Protein AF-A0A7S0X6J6-F1 (afdb_monomer)

InterPro domains:
  IPR019540 Phosphatidylinositol-glycan biosynthesis class S protein [PF10510] (11-141)
  IPR019540 Phosphatidylinositol-glycan biosynthesis class S protein [PTHR21072] (13-145)

Mean predicted aligned error: 13.27 Å

Radius of gyration: 35.92 Å; Cα contacts (8 Å, |Δi|>4): 103; chains: 1; bounding box: 76×28×111 Å

Secondary structure (DSSP, 8-state):
------PPPPPSSS--HHHHHHHHHHHHHHHHHHHHHHHHHHHHHHHH-TT----HHHHHHHHHHHHHHHHHHHHHHTT-HHHHHHHHHHHHHHHHHHHT-HHHHHHHHS-HHHHHHHHHHHHHHHHHHHHHHHHHHHHHHHHHHHHHHHHHHHHHTT---

Nearest PDB structures (foldseek):
  8imx-assembly1_S  TM=7.127E-01  e=1.917E-05  Homo sapiens
  7w72-assembly1_S  TM=7.385E-01  e=7.105E-05  Homo sapiens
  8imy-assembly1_S  TM=7.096E-01  e=5.049E-05  Homo sapiens
  7wld-assembly1_S  TM=7.593E-01  e=5.215E-04  Homo sapiens

Solvent-accessible surface area (backbone atoms only — not comparable to full-atom values): 8814 Å² total; per-residue (Å²): 135,84,79,81,80,79,81,76,80,78,51,97,71,74,81,37,71,68,57,52,52,53,49,47,53,51,51,22,52,52,28,42,52,50,18,52,52,38,45,51,51,40,53,53,52,55,72,72,40,89,85,65,79,79,52,68,72,42,52,50,27,43,50,52,13,52,51,24,40,51,48,12,51,52,27,47,74,74,66,39,54,69,60,10,32,52,24,8,47,49,7,26,52,28,16,47,54,31,55,68,30,67,69,61,52,46,54,74,72,54,48,72,66,56,57,47,63,62,45,44,77,67,46,48,74,63,48,51,61,52,54,50,51,52,53,50,51,50,51,51,52,52,49,51,53,51,52,53,50,52,50,56,50,40,59,73,66,67,76,76,125

Organism: NCBI:txid81844

Foldseek 3Di:
DDDPPDDDDADPDDGDPVRVLVVLVVLLVVLLVLLVVLLVVLVVLVVVDPPDDQDPLLVVLQVLLVVLSVQLVVCVVVVVSVSNSVSSNSSNVSSVCSNPPVSSVVPVVDPVVVVCVVVCVVCVVVVVVVVVVVVVVVVVVVVVVVVVVVVVVCVVVVVPD

pLDDT: mean 84.44, std 12.39, range [47.0, 96.38]

Sequence (161 aa):
MELEVRSVAAAVSGFATWEVDALVRRRTAEGSAAAAASLASLAAVIASLPDMDVPPALAHSAEDALQAAAEARAAAAEGRLDAAAVAARAAHVAAESAFFHPDILSLLYFPSEYKMAVYIPLFLPTLMPILTGLAWDMKFFVRRRRCAASYRAATRAGAVE

Structure (mmCIF, N/CA/C/O backbone):
data_AF-A0A7S0X6J6-F1
#
_entry.id   AF-A0A7S0X6J6-F1
#
loop_
_atom_site.group_PDB
_atom_site.id
_atom_site.type_symbol
_atom_site.label_atom_id
_atom_site.label_alt_id
_atom_site.label_comp_id
_atom_site.label_asym_id
_atom_site.label_entity_id
_atom_si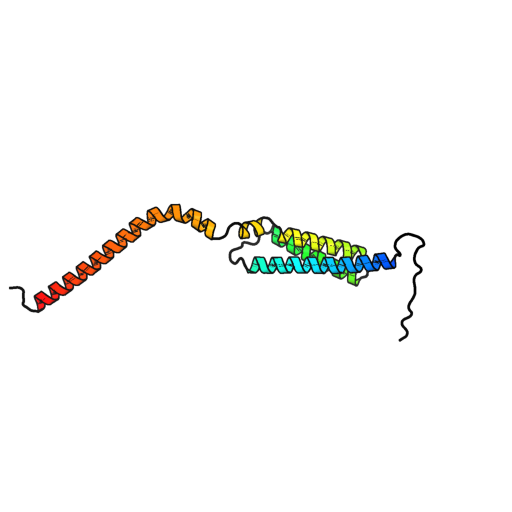te.label_seq_id
_atom_site.pdbx_PDB_ins_code
_atom_site.Cartn_x
_atom_site.Cartn_y
_atom_site.Cartn_z
_atom_site.occupancy
_atom_site.B_iso_or_equiv
_atom_site.auth_seq_id
_atom_site.auth_comp_id
_atom_site.auth_asym_id
_atom_site.auth_atom_id
_atom_site.pdbx_PDB_model_num
ATOM 1 N N . MET A 1 1 ? -43.692 -14.941 16.227 1.00 47.28 1 MET A N 1
ATOM 2 C CA . MET A 1 1 ? -42.357 -14.703 16.806 1.00 47.28 1 MET A CA 1
ATOM 3 C C . MET A 1 1 ? -42.368 -13.262 17.276 1.00 47.28 1 MET A C 1
ATOM 5 O O . MET A 1 1 ? -42.151 -12.363 16.477 1.00 47.28 1 MET A O 1
ATOM 9 N N . GLU A 1 2 ? -42.823 -13.045 18.508 1.00 47.00 2 GLU A N 1
ATOM 10 C CA . GLU A 1 2 ? -42.912 -11.704 19.085 1.00 47.00 2 GLU A CA 1
ATOM 11 C C . GLU A 1 2 ? -41.491 -11.238 19.395 1.00 47.00 2 GLU A C 1
ATOM 13 O O . GLU A 1 2 ? -40.773 -11.869 20.169 1.00 47.00 2 GLU A O 1
ATOM 18 N N . LEU A 1 3 ? -41.046 -10.189 18.705 1.00 52.03 3 LEU A N 1
ATOM 19 C CA . LEU A 1 3 ? -39.800 -9.511 19.032 1.00 52.03 3 LEU A CA 1
ATOM 20 C C . LEU A 1 3 ? -40.040 -8.769 20.344 1.00 52.03 3 LEU A C 1
ATOM 22 O O . LEU A 1 3 ? -40.719 -7.745 20.365 1.00 52.03 3 LEU A O 1
ATOM 26 N N . GLU A 1 4 ? -39.517 -9.316 21.437 1.00 51.06 4 GLU A N 1
ATOM 27 C CA . GLU A 1 4 ? -39.507 -8.661 22.740 1.00 51.06 4 GLU A CA 1
ATOM 28 C C . GLU A 1 4 ? -38.582 -7.435 22.644 1.00 51.06 4 GLU A C 1
ATOM 30 O O . GLU A 1 4 ? -37.365 -7.508 22.833 1.00 51.06 4 GLU A O 1
ATOM 35 N N . VAL A 1 5 ? -39.148 -6.293 22.245 1.00 65.69 5 VAL A N 1
ATOM 36 C CA . VAL A 1 5 ? -38.418 -5.026 22.158 1.00 65.69 5 VAL A CA 1
ATOM 37 C C . VAL A 1 5 ? -38.162 -4.541 23.582 1.00 65.69 5 VAL A C 1
ATOM 39 O O . VAL A 1 5 ? -38.983 -3.859 24.190 1.00 65.69 5 VAL A O 1
ATOM 42 N N . ARG A 1 6 ? -3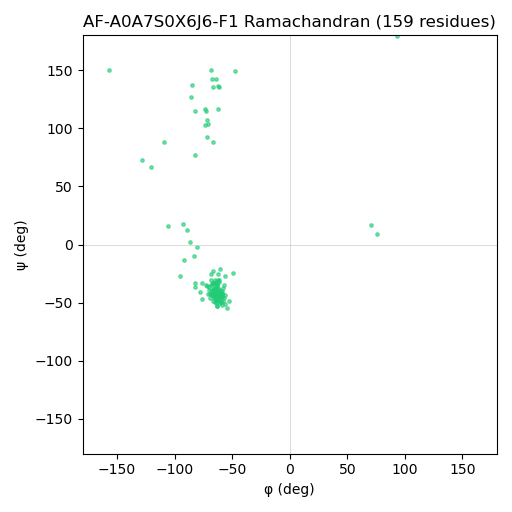7.006 -4.911 24.138 1.00 69.00 6 ARG A N 1
ATOM 43 C CA . ARG A 1 6 ? -36.514 -4.348 25.398 1.00 69.00 6 ARG A CA 1
ATOM 44 C C . ARG A 1 6 ? -36.029 -2.921 25.158 1.00 69.00 6 ARG A C 1
ATOM 46 O O . ARG A 1 6 ? -34.938 -2.710 24.633 1.00 69.00 6 ARG A O 1
ATOM 53 N N . SER A 1 7 ? -36.832 -1.939 25.559 1.00 64.38 7 SER A N 1
ATOM 54 C CA . SER A 1 7 ? -36.410 -0.539 25.602 1.00 64.38 7 SER A CA 1
ATOM 55 C C . SER A 1 7 ? -35.458 -0.322 26.781 1.00 64.38 7 SER A C 1
ATOM 57 O O . SER A 1 7 ? -35.854 -0.477 27.938 1.00 64.38 7 SER A O 1
ATOM 59 N N . VAL A 1 8 ? -34.210 0.043 26.501 1.00 67.31 8 VAL A N 1
ATOM 60 C CA . VAL A 1 8 ? -33.251 0.483 27.523 1.00 67.31 8 VAL A CA 1
ATOM 61 C C . VAL A 1 8 ? -33.455 1.983 27.740 1.00 67.31 8 VAL A C 1
ATOM 63 O O . VAL A 1 8 ? -33.474 2.745 26.776 1.00 67.31 8 VAL A O 1
ATOM 66 N N . ALA A 1 9 ? -33.651 2.410 28.990 1.00 64.12 9 ALA A N 1
ATOM 67 C CA . ALA A 1 9 ? -33.886 3.816 29.315 1.00 64.12 9 ALA A CA 1
ATOM 68 C C . ALA A 1 9 ? -32.681 4.694 28.924 1.00 64.12 9 ALA A C 1
ATOM 70 O O . ALA A 1 9 ? -31.533 4.325 29.175 1.00 64.12 9 ALA A O 1
ATOM 71 N N . ALA A 1 10 ? -32.947 5.858 28.324 1.00 60.88 10 ALA A N 1
ATOM 72 C CA . ALA A 1 10 ? -31.918 6.851 28.025 1.00 60.88 10 ALA A CA 1
ATOM 73 C C . ALA A 1 10 ? -31.353 7.437 29.331 1.00 60.88 10 ALA A C 1
ATOM 75 O O . ALA A 1 10 ? -32.108 7.755 30.254 1.00 60.88 10 ALA A O 1
ATOM 76 N N . ALA A 1 11 ? -30.028 7.570 29.419 1.00 62.53 11 ALA A N 1
ATOM 77 C CA . ALA A 1 11 ? -29.380 8.201 30.563 1.00 62.53 11 ALA A CA 1
ATOM 78 C C . ALA A 1 11 ? -29.723 9.703 30.609 1.00 62.53 11 ALA A C 1
ATOM 80 O O . ALA A 1 11 ? -29.794 10.363 29.576 1.00 62.53 11 ALA A O 1
ATOM 81 N N . VAL A 1 12 ? -29.923 10.253 31.812 1.00 68.25 12 VAL A N 1
ATOM 82 C CA . VAL A 1 12 ? -30.308 11.665 32.046 1.00 68.25 12 VAL A CA 1
ATOM 83 C C . VAL A 1 12 ? -29.260 12.660 31.505 1.00 68.25 12 VAL A C 1
ATOM 85 O O . VAL A 1 12 ? -29.588 13.810 31.217 1.00 68.25 12 VAL A O 1
ATOM 88 N N . SER A 1 13 ? -28.014 12.218 31.312 1.00 76.88 13 SER A N 1
ATOM 89 C CA . SER A 1 13 ? -26.979 12.890 30.521 1.00 76.88 13 SER A CA 1
ATOM 90 C C . SER A 1 13 ? -25.917 11.878 30.057 1.00 76.88 13 SER A C 1
ATOM 92 O O . SER A 1 13 ? -25.670 10.879 30.733 1.00 76.88 13 SER A O 1
ATOM 94 N N . GLY A 1 14 ? -25.289 12.129 28.902 1.00 79.12 14 GLY A N 1
ATOM 95 C CA . GLY A 1 14 ? -24.323 11.217 28.268 1.00 79.12 14 GLY A CA 1
ATOM 96 C C . GLY A 1 14 ? -24.947 10.266 27.235 1.00 79.12 14 GLY A C 1
ATOM 97 O O . GLY A 1 14 ? -26.145 10.323 26.981 1.00 79.12 14 GLY A O 1
ATOM 98 N N . PHE A 1 15 ? -24.119 9.416 26.619 1.00 82.81 15 PHE A N 1
ATOM 99 C CA . PHE A 1 15 ? -24.568 8.370 25.688 1.00 82.81 15 PHE A CA 1
ATOM 100 C C . PHE A 1 15 ? -24.990 7.114 26.456 1.00 82.81 15 PHE A C 1
ATOM 102 O O . PHE A 1 15 ? -24.290 6.684 27.378 1.00 82.81 15 PHE A O 1
ATOM 109 N N . ALA A 1 16 ? -26.100 6.492 26.061 1.00 86.25 16 ALA A N 1
ATOM 110 C CA . ALA A 1 16 ? -26.469 5.173 26.555 1.00 86.25 16 ALA A CA 1
ATOM 111 C C . ALA A 1 16 ? -25.492 4.107 26.027 1.00 86.25 16 ALA A C 1
ATOM 113 O O . ALA A 1 16 ? -24.952 4.217 24.927 1.00 86.25 16 ALA A O 1
ATOM 114 N N . THR A 1 17 ? -25.282 3.032 26.788 1.00 84.81 17 THR A N 1
ATOM 115 C CA . THR A 1 17 ? -24.333 1.962 26.422 1.00 84.81 17 THR A CA 1
ATOM 116 C C . THR A 1 17 ? -24.657 1.321 25.075 1.00 84.81 17 THR A C 1
ATOM 118 O O . THR A 1 17 ? -23.758 1.065 24.283 1.00 84.81 17 THR A O 1
ATOM 121 N N . TRP A 1 18 ? -25.943 1.142 24.764 1.00 86.38 18 TRP A N 1
ATOM 122 C CA . TRP A 1 18 ? -26.373 0.605 23.474 1.00 86.38 18 TRP A CA 1
ATOM 123 C C . TRP A 1 18 ? -26.103 1.569 22.306 1.00 86.38 18 TRP A C 1
ATOM 125 O O . TRP A 1 18 ? -25.856 1.110 21.191 1.00 86.38 18 TRP A O 1
ATOM 135 N N . GLU A 1 19 ? -26.128 2.888 22.539 1.00 89.69 19 GLU A N 1
ATOM 136 C CA . GLU A 1 19 ? -25.799 3.893 21.517 1.00 89.69 19 GLU A CA 1
ATOM 137 C C . GLU A 1 19 ? -24.308 3.844 21.191 1.00 89.69 19 GLU A C 1
ATOM 139 O O . GLU A 1 19 ? -23.925 3.864 20.019 1.00 89.69 19 GLU A O 1
ATOM 144 N N . VAL A 1 20 ? -23.472 3.718 22.227 1.00 89.12 20 VAL A N 1
ATOM 145 C CA . VAL A 1 20 ? -22.025 3.532 22.074 1.00 89.12 20 VAL A CA 1
ATOM 146 C C . VAL A 1 20 ? -21.737 2.228 21.331 1.00 89.12 20 VAL A C 1
ATOM 148 O O . VAL A 1 20 ? -21.020 2.253 20.332 1.00 89.12 20 VAL A O 1
ATOM 151 N N . ASP A 1 21 ? -22.355 1.114 21.727 1.00 89.75 21 ASP A N 1
ATOM 152 C CA . ASP A 1 21 ? -22.185 -0.181 21.057 1.00 89.75 21 ASP A CA 1
ATOM 153 C C . ASP A 1 21 ? -22.600 -0.133 19.580 1.00 89.75 21 ASP A C 1
ATOM 155 O O . ASP A 1 21 ? -21.902 -0.666 18.710 1.00 89.75 21 ASP A O 1
ATOM 159 N N . ALA A 1 22 ? -23.726 0.517 19.270 1.00 90.00 22 ALA A N 1
ATOM 160 C CA . ALA A 1 22 ? -24.190 0.691 17.897 1.00 90.00 22 ALA A CA 1
ATOM 161 C C . ALA A 1 22 ? -23.193 1.516 17.068 1.00 90.00 22 ALA A C 1
ATOM 163 O O . ALA A 1 22 ? -22.887 1.159 15.924 1.00 90.00 22 ALA A O 1
ATOM 164 N N . LEU A 1 23 ? -22.642 2.584 17.652 1.00 92.12 23 LEU A N 1
ATOM 165 C CA . LEU A 1 23 ? -21.637 3.424 17.008 1.00 92.12 23 LEU A CA 1
ATOM 166 C C . LEU A 1 23 ? -20.324 2.666 16.768 1.00 92.12 23 LEU A C 1
ATOM 168 O O . LEU A 1 23 ? -19.770 2.742 15.669 1.00 92.12 23 LEU A O 1
ATOM 172 N N . VAL A 1 24 ? -19.846 1.904 17.756 1.00 91.50 24 VAL A N 1
ATOM 173 C CA . VAL A 1 24 ? -18.625 1.089 17.648 1.00 91.50 24 VAL A CA 1
ATOM 174 C C . VAL A 1 24 ? -18.784 0.030 16.561 1.00 91.50 24 VAL A C 1
ATOM 176 O O . VAL A 1 24 ? -17.910 -0.092 15.701 1.00 91.50 24 VAL A O 1
ATOM 179 N N . ARG A 1 25 ? -19.919 -0.682 16.518 1.00 91.94 25 ARG A N 1
ATOM 180 C CA . ARG A 1 25 ? -20.218 -1.664 15.457 1.00 91.94 25 ARG A CA 1
ATOM 181 C C . ARG A 1 25 ? -20.182 -1.032 14.074 1.00 91.94 25 ARG A C 1
ATOM 183 O O . ARG A 1 25 ? -19.526 -1.560 13.176 1.00 91.94 25 ARG A O 1
ATOM 190 N N . ARG A 1 26 ? -20.855 0.110 13.915 1.00 93.31 26 ARG A N 1
ATOM 191 C CA . ARG A 1 26 ? -20.887 0.842 12.648 1.00 93.31 26 ARG A CA 1
ATOM 192 C C . ARG A 1 26 ? -19.482 1.256 12.217 1.00 93.31 26 ARG A C 1
ATOM 194 O O . ARG A 1 26 ? -19.091 0.977 11.089 1.00 93.31 26 ARG A O 1
ATOM 201 N N . ARG A 1 27 ? -18.706 1.855 13.121 1.00 91.62 27 ARG A N 1
ATOM 202 C CA . ARG A 1 27 ? -17.351 2.329 12.815 1.00 91.62 27 ARG A CA 1
ATOM 203 C C . ARG A 1 27 ? -16.374 1.192 12.534 1.00 91.62 27 ARG A C 1
ATOM 205 O O . ARG A 1 27 ? -15.499 1.342 11.691 1.00 91.62 27 ARG A O 1
ATOM 212 N N . THR A 1 28 ? -16.544 0.054 13.201 1.00 93.56 28 THR A N 1
ATOM 213 C CA . THR A 1 28 ? -15.773 -1.164 12.923 1.00 93.56 28 THR A CA 1
ATOM 214 C C . THR A 1 28 ? -16.062 -1.667 11.512 1.00 93.56 28 THR A C 1
ATOM 216 O O . THR A 1 28 ? -15.131 -1.906 10.752 1.00 93.56 28 THR A O 1
ATOM 219 N N . ALA A 1 29 ? -17.341 -1.755 11.127 1.00 92.38 29 ALA A N 1
ATOM 220 C CA . ALA A 1 29 ? -17.736 -2.178 9.785 1.00 92.38 29 ALA A CA 1
ATOM 221 C C . ALA A 1 29 ? -17.233 -1.213 8.697 1.00 92.38 29 ALA A C 1
ATOM 223 O O . ALA A 1 29 ? -16.678 -1.660 7.695 1.00 92.38 29 ALA A O 1
ATOM 224 N N . GLU A 1 30 ? -17.378 0.098 8.914 1.00 93.25 30 GLU A N 1
ATOM 225 C CA . GLU A 1 30 ? -16.847 1.134 8.020 1.00 93.25 30 GLU A CA 1
ATOM 226 C C . GLU A 1 30 ? -15.316 1.043 7.905 1.00 93.25 30 GLU A C 1
ATOM 228 O O . GLU A 1 30 ? -14.788 1.067 6.797 1.00 93.25 30 GLU A O 1
ATOM 233 N N . GLY A 1 31 ? -14.603 0.864 9.023 1.00 91.25 31 GLY A N 1
ATOM 234 C CA . GLY A 1 31 ? -13.145 0.723 9.048 1.00 91.25 31 GLY A CA 1
ATOM 235 C C . GLY A 1 31 ? -12.648 -0.526 8.317 1.00 91.25 31 GLY A C 1
ATOM 236 O O . GLY A 1 31 ? -11.732 -0.436 7.502 1.00 91.25 31 GLY A O 1
ATOM 237 N N . SER A 1 32 ? -13.285 -1.679 8.535 1.00 92.38 32 SER A N 1
ATOM 238 C CA . SER A 1 32 ? -12.960 -2.912 7.807 1.00 92.38 32 SER A CA 1
ATOM 239 C C . SER A 1 32 ? -13.245 -2.791 6.307 1.00 92.38 32 SER A C 1
ATOM 241 O O . SER A 1 32 ? -12.447 -3.257 5.495 1.00 92.38 32 SER A O 1
ATOM 243 N N . ALA A 1 33 ? -14.353 -2.147 5.925 1.00 94.31 33 ALA A N 1
ATOM 244 C CA . ALA A 1 33 ? -14.676 -1.901 4.522 1.00 94.31 33 ALA A CA 1
ATOM 245 C C . ALA A 1 33 ? -13.671 -0.941 3.863 1.00 94.31 33 ALA A C 1
ATOM 247 O O . ALA A 1 33 ? -13.230 -1.196 2.743 1.00 94.31 33 ALA A O 1
ATOM 248 N N . ALA A 1 34 ? -13.265 0.119 4.567 1.00 93.81 34 ALA A N 1
ATOM 249 C CA . ALA A 1 34 ? -12.251 1.058 4.096 1.00 93.81 34 ALA A CA 1
ATOM 250 C C . ALA A 1 34 ? -10.885 0.377 3.916 1.00 93.81 34 ALA A C 1
ATOM 252 O O . ALA A 1 34 ? -10.263 0.534 2.870 1.00 93.81 34 ALA A O 1
ATOM 253 N N . ALA A 1 35 ? -10.448 -0.440 4.881 1.00 94.12 35 ALA A N 1
ATOM 254 C CA . ALA A 1 35 ? -9.218 -1.228 4.766 1.00 94.12 35 ALA A CA 1
ATOM 255 C C . ALA A 1 35 ? -9.238 -2.152 3.535 1.00 94.12 35 ALA A C 1
ATOM 257 O O . ALA A 1 35 ? -8.285 -2.174 2.755 1.00 94.12 35 ALA A O 1
ATOM 258 N N . ALA A 1 36 ? -10.346 -2.870 3.319 1.00 94.38 36 ALA A N 1
ATOM 259 C CA . ALA A 1 36 ? -10.512 -3.743 2.159 1.00 94.38 36 ALA A CA 1
ATOM 260 C C . ALA A 1 36 ? -10.475 -2.964 0.832 1.00 94.38 36 ALA A C 1
ATOM 262 O O . ALA A 1 36 ? -9.844 -3.414 -0.124 1.00 94.38 36 ALA A O 1
ATOM 263 N N . ALA A 1 37 ? -11.108 -1.788 0.773 1.00 94.88 37 ALA A N 1
ATOM 264 C CA . ALA A 1 37 ? -11.079 -0.923 -0.405 1.00 94.88 37 ALA A CA 1
ATOM 265 C C . ALA A 1 37 ? -9.664 -0.400 -0.712 1.00 94.88 37 ALA A C 1
ATOM 267 O O . ALA A 1 37 ? -9.252 -0.401 -1.876 1.00 94.88 37 ALA A O 1
ATOM 268 N N . SER A 1 38 ? -8.897 -0.010 0.312 1.00 93.81 38 SER A N 1
ATOM 269 C CA . SER A 1 38 ? -7.499 0.412 0.155 1.00 93.81 38 SER A CA 1
ATOM 270 C C . SER A 1 38 ? -6.613 -0.728 -0.356 1.00 93.81 38 SER A C 1
ATOM 272 O O . SER A 1 38 ? -5.869 -0.532 -1.314 1.00 93.81 38 SER A O 1
ATOM 274 N N . LEU A 1 39 ? -6.741 -1.940 0.198 1.00 93.88 39 LEU A N 1
ATOM 275 C CA . LEU A 1 39 ? -5.999 -3.120 -0.275 1.00 93.88 39 LEU A CA 1
ATOM 276 C C . LEU A 1 39 ? -6.378 -3.518 -1.708 1.00 93.88 39 LEU A C 1
ATOM 278 O O . LEU A 1 39 ? -5.509 -3.868 -2.504 1.00 93.88 39 LEU A O 1
ATOM 282 N N . ALA A 1 40 ? -7.661 -3.434 -2.064 1.00 94.31 40 ALA A N 1
ATOM 283 C CA . ALA A 1 40 ? -8.111 -3.686 -3.431 1.00 94.31 40 ALA A CA 1
ATOM 284 C C . ALA A 1 40 ? -7.537 -2.654 -4.416 1.00 94.31 40 ALA A C 1
ATOM 286 O O . ALA A 1 40 ? -7.099 -3.013 -5.509 1.00 94.31 40 ALA A O 1
ATOM 287 N N . SER A 1 41 ? -7.497 -1.381 -4.012 1.00 92.88 41 SER A N 1
ATOM 288 C CA . SER A 1 41 ? -6.909 -0.304 -4.814 1.00 92.88 41 SER A CA 1
ATOM 289 C C . SER A 1 41 ? -5.403 -0.499 -4.980 1.00 92.88 41 SER A C 1
ATOM 291 O O . SER A 1 41 ? -4.891 -0.372 -6.090 1.00 92.88 41 SER A O 1
ATOM 293 N N . LEU A 1 42 ? -4.705 -0.886 -3.909 1.00 90.81 42 LEU A N 1
ATOM 294 C CA . LEU A 1 42 ? -3.295 -1.267 -3.950 1.00 90.81 42 LEU A CA 1
ATOM 295 C C . LEU A 1 42 ? -3.058 -2.401 -4.954 1.00 90.81 42 LEU A C 1
ATOM 297 O O . LEU A 1 42 ? -2.215 -2.268 -5.836 1.00 90.81 42 LEU A O 1
ATOM 301 N N . ALA A 1 43 ? -3.825 -3.489 -4.866 1.00 90.44 43 ALA A N 1
ATOM 302 C C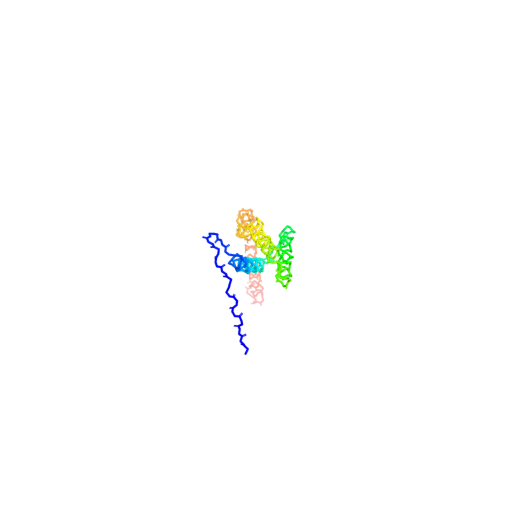A . ALA A 1 43 ? -3.694 -4.624 -5.778 1.00 90.44 43 ALA A CA 1
ATOM 303 C C . ALA A 1 43 ? -3.916 -4.220 -7.245 1.00 90.44 43 ALA A C 1
ATOM 305 O O . ALA A 1 43 ? -3.174 -4.662 -8.122 1.00 90.44 43 ALA A O 1
ATOM 306 N N . ALA A 1 44 ? -4.894 -3.347 -7.513 1.00 89.94 44 ALA A N 1
ATOM 307 C CA . ALA A 1 44 ? -5.143 -2.819 -8.852 1.00 89.94 44 ALA A CA 1
ATOM 308 C C . ALA A 1 44 ? -3.971 -1.971 -9.375 1.00 89.94 44 ALA A C 1
ATOM 310 O O . ALA A 1 44 ? -3.592 -2.111 -10.538 1.00 89.94 44 ALA A O 1
ATOM 311 N N . VAL A 1 45 ? -3.368 -1.133 -8.522 1.00 87.44 45 VAL A N 1
ATOM 312 C CA . VAL A 1 45 ? -2.176 -0.352 -8.881 1.00 87.44 45 VAL A CA 1
ATOM 313 C C . VAL A 1 45 ? -1.017 -1.290 -9.197 1.00 87.44 45 VAL A C 1
ATOM 315 O O . VAL A 1 45 ? -0.489 -1.218 -10.300 1.00 87.44 45 VAL A O 1
ATOM 318 N N . ILE A 1 46 ? -0.680 -2.230 -8.311 1.00 86.56 46 ILE A N 1
ATOM 319 C CA . ILE A 1 46 ? 0.421 -3.182 -8.539 1.00 86.56 46 ILE A CA 1
ATOM 320 C C . ILE A 1 46 ? 0.210 -3.959 -9.845 1.00 86.56 46 ILE A C 1
ATOM 322 O O . ILE A 1 46 ? 1.131 -4.075 -10.647 1.00 86.56 46 ILE A O 1
ATOM 326 N N . ALA A 1 47 ? -1.014 -4.422 -10.113 1.00 86.00 47 ALA A N 1
ATOM 327 C CA . ALA A 1 47 ? -1.339 -5.124 -11.354 1.00 86.00 47 ALA A CA 1
ATOM 328 C C . ALA A 1 47 ? -1.160 -4.263 -12.620 1.00 86.00 47 ALA A C 1
ATOM 330 O O . ALA A 1 47 ? -0.938 -4.806 -13.701 1.00 86.00 47 ALA A O 1
ATOM 331 N N . SER A 1 48 ? -1.259 -2.936 -12.506 1.00 83.75 48 SER A N 1
ATOM 332 C CA . SER A 1 48 ? -1.039 -2.009 -13.622 1.00 83.75 48 SER A CA 1
ATOM 333 C C . SER A 1 48 ? 0.436 -1.662 -13.867 1.00 83.75 48 SER A C 1
ATOM 335 O O . SER A 1 48 ? 0.745 -1.076 -14.905 1.00 83.75 48 SER A O 1
ATOM 337 N N . LEU A 1 49 ? 1.348 -2.044 -12.963 1.00 79.56 49 LEU A N 1
ATOM 338 C CA . LEU A 1 49 ? 2.791 -1.829 -13.094 1.00 79.56 49 LEU A CA 1
ATOM 339 C C . LEU A 1 49 ? 3.529 -3.162 -13.351 1.00 79.56 49 LEU A C 1
ATOM 341 O O . LEU A 1 49 ? 3.987 -3.800 -12.405 1.00 79.56 49 LEU A O 1
ATOM 345 N N . PRO A 1 50 ? 3.686 -3.592 -14.618 1.00 68.38 50 PRO A N 1
ATOM 346 C CA . PRO A 1 50 ? 4.238 -4.910 -14.951 1.00 68.38 50 PRO A CA 1
ATOM 347 C C . PRO A 1 50 ? 5.720 -5.105 -14.585 1.00 68.38 50 PRO A C 1
ATOM 349 O O . PRO A 1 50 ? 6.140 -6.243 -14.407 1.00 68.38 50 PRO A O 1
ATOM 352 N N . ASP A 1 51 ? 6.494 -4.024 -14.444 1.00 70.75 51 ASP A N 1
ATOM 353 C CA . ASP A 1 51 ? 7.935 -4.063 -14.133 1.00 70.75 51 ASP A CA 1
ATOM 354 C C . ASP A 1 51 ? 8.248 -3.665 -12.674 1.00 70.75 51 ASP A C 1
ATOM 356 O O . ASP A 1 51 ? 9.379 -3.298 -12.349 1.00 70.75 51 ASP A O 1
ATOM 360 N N . MET A 1 52 ? 7.245 -3.659 -11.792 1.00 72.44 52 MET A N 1
ATOM 361 C CA . MET A 1 52 ? 7.432 -3.275 -10.394 1.00 72.44 52 MET A CA 1
ATOM 362 C C . MET A 1 52 ? 7.966 -4.441 -9.553 1.00 72.44 52 MET A C 1
ATOM 364 O O . MET A 1 52 ? 7.247 -5.400 -9.273 1.00 72.44 52 MET A O 1
ATOM 368 N N . ASP A 1 53 ? 9.191 -4.299 -9.045 1.00 76.62 53 ASP A N 1
ATOM 369 C CA . ASP A 1 53 ? 9.683 -5.109 -7.930 1.00 76.62 53 ASP A CA 1
ATOM 370 C C . ASP A 1 53 ? 8.974 -4.665 -6.641 1.00 76.62 53 ASP A C 1
ATOM 372 O O . ASP A 1 53 ? 9.228 -3.578 -6.120 1.00 76.62 53 ASP A O 1
ATOM 376 N N . VAL A 1 54 ? 8.048 -5.489 -6.136 1.00 79.12 54 VAL A N 1
ATOM 377 C CA . VAL A 1 54 ? 7.288 -5.203 -4.908 1.00 79.12 54 VAL A CA 1
ATOM 378 C C . VAL A 1 54 ? 8.253 -5.107 -3.715 1.00 79.12 54 VAL A C 1
ATOM 380 O O . VAL A 1 54 ? 8.877 -6.112 -3.364 1.00 79.12 54 VAL A O 1
ATOM 383 N N . PRO A 1 55 ? 8.372 -3.944 -3.044 1.00 83.44 55 PRO A N 1
ATOM 384 C CA . PRO A 1 55 ? 9.256 -3.810 -1.892 1.00 83.44 55 PRO A CA 1
ATOM 385 C C . PRO A 1 55 ? 8.806 -4.718 -0.737 1.00 83.44 55 PRO A C 1
ATOM 387 O O . PRO A 1 55 ? 7.607 -4.801 -0.456 1.00 83.44 55 PRO A O 1
ATOM 390 N N . PRO A 1 56 ? 9.730 -5.336 0.018 1.00 86.75 56 PRO A N 1
ATOM 391 C CA . PRO A 1 56 ? 9.363 -6.194 1.147 1.00 86.75 56 PRO A CA 1
ATOM 392 C C . PRO A 1 56 ? 8.593 -5.433 2.238 1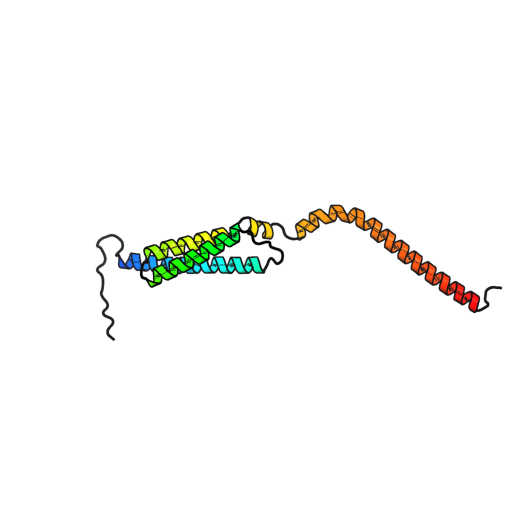.00 86.75 56 PRO A C 1
ATOM 394 O O . PRO A 1 56 ? 7.691 -5.987 2.855 1.00 86.75 56 PRO A O 1
ATOM 397 N N . ALA A 1 57 ? 8.886 -4.143 2.441 1.00 86.31 57 ALA A N 1
ATOM 398 C CA . ALA A 1 57 ? 8.154 -3.290 3.383 1.00 86.31 57 ALA A CA 1
ATOM 399 C C . ALA A 1 57 ? 6.675 -3.111 2.996 1.00 86.31 57 ALA A C 1
ATOM 401 O O . ALA A 1 57 ? 5.800 -3.076 3.865 1.00 86.31 57 ALA A O 1
ATOM 402 N N . LEU A 1 58 ? 6.396 -3.036 1.691 1.00 88.19 58 LEU A N 1
ATOM 403 C CA . LEU A 1 58 ? 5.041 -2.952 1.164 1.00 88.19 58 LEU A CA 1
ATOM 404 C C . LEU A 1 58 ? 4.287 -4.269 1.372 1.00 88.19 58 LEU A C 1
ATOM 406 O O . LEU A 1 58 ? 3.147 -4.252 1.832 1.00 88.19 58 LEU A O 1
ATOM 410 N N . ALA A 1 59 ? 4.936 -5.396 1.065 1.00 89.31 59 ALA A N 1
ATOM 411 C CA . ALA A 1 59 ? 4.368 -6.725 1.263 1.00 89.31 59 ALA A CA 1
ATOM 412 C C . ALA A 1 59 ? 4.026 -6.977 2.740 1.00 89.31 59 ALA A C 1
ATOM 414 O O . ALA A 1 59 ? 2.883 -7.309 3.042 1.00 89.31 59 ALA A O 1
ATOM 415 N N . HIS A 1 60 ? 4.960 -6.706 3.659 1.00 91.81 60 HIS A N 1
ATOM 416 C CA . HIS A 1 60 ? 4.712 -6.844 5.097 1.00 91.81 60 HIS A CA 1
ATOM 417 C C . HIS A 1 60 ? 3.564 -5.947 5.580 1.00 91.81 60 HIS A C 1
ATOM 419 O O . HIS A 1 60 ? 2.698 -6.410 6.308 1.00 91.81 60 HIS A O 1
ATOM 425 N N . SER A 1 61 ? 3.492 -4.689 5.128 1.00 91.19 61 SER A N 1
ATOM 426 C CA . SER A 1 61 ? 2.393 -3.790 5.525 1.00 91.19 61 SER A CA 1
ATOM 427 C C . SER A 1 61 ? 1.025 -4.289 5.035 1.00 91.19 61 SER A C 1
ATOM 429 O O . SER A 1 61 ? 0.019 -4.149 5.732 1.00 91.19 61 SER A O 1
ATOM 431 N N . ALA A 1 62 ? 0.972 -4.887 3.840 1.00 93.06 62 ALA A N 1
ATOM 432 C CA . ALA A 1 62 ? -0.245 -5.499 3.312 1.00 93.06 62 ALA A CA 1
ATOM 433 C C . ALA A 1 62 ? -0.624 -6.784 4.072 1.00 93.06 62 ALA A C 1
ATOM 435 O O . ALA A 1 62 ? -1.805 -7.006 4.345 1.00 93.06 62 ALA A O 1
ATOM 436 N N . GLU A 1 63 ? 0.359 -7.606 4.446 1.00 94.50 63 GLU A N 1
ATOM 437 C CA . GLU A 1 63 ? 0.161 -8.787 5.295 1.00 94.50 63 GLU A CA 1
ATOM 438 C C . GLU A 1 63 ? -0.360 -8.399 6.684 1.00 94.50 63 GLU A C 1
ATOM 440 O O . GLU A 1 63 ? -1.371 -8.948 7.125 1.00 94.50 63 GLU A O 1
ATOM 445 N N . ASP A 1 64 ? 0.241 -7.395 7.325 1.00 95.00 64 ASP A N 1
ATOM 446 C CA . ASP A 1 64 ? -0.202 -6.855 8.614 1.00 95.00 64 ASP A CA 1
ATOM 447 C C . ASP A 1 64 ? -1.648 -6.345 8.539 1.00 95.00 64 ASP A C 1
ATOM 449 O O . ASP A 1 64 ? -2.465 -6.607 9.427 1.00 95.00 64 ASP A O 1
ATOM 453 N N . ALA A 1 65 ? -2.004 -5.659 7.448 1.00 95.69 65 ALA A N 1
ATOM 454 C CA . ALA A 1 65 ? -3.367 -5.191 7.221 1.00 95.69 65 ALA A CA 1
ATOM 455 C C . ALA A 1 65 ? -4.370 -6.350 7.095 1.00 95.69 65 ALA A C 1
ATOM 457 O O . ALA A 1 65 ? -5.464 -6.290 7.665 1.00 95.69 65 ALA A O 1
ATOM 458 N N . LEU A 1 66 ? -4.006 -7.414 6.371 1.00 95.50 66 LEU A N 1
ATOM 459 C CA . LEU A 1 66 ? -4.834 -8.613 6.211 1.00 95.50 66 LEU A CA 1
ATOM 460 C C . LEU A 1 66 ? -4.991 -9.376 7.531 1.00 95.50 66 LEU A C 1
ATOM 462 O O . LEU A 1 66 ? -6.104 -9.786 7.871 1.00 95.50 66 LEU A O 1
ATOM 466 N N . GLN A 1 67 ? -3.904 -9.522 8.288 1.00 96.38 67 GLN A N 1
ATOM 467 C CA . GLN A 1 67 ? -3.890 -10.161 9.601 1.00 96.38 67 GLN A CA 1
ATOM 468 C C . GLN A 1 67 ? -4.806 -9.404 10.575 1.00 96.38 67 GLN A C 1
ATOM 470 O O . GLN A 1 67 ? -5.722 -9.992 11.154 1.00 96.38 67 GLN A O 1
ATOM 475 N N . ALA A 1 68 ? -4.648 -8.082 10.679 1.00 95.69 68 ALA A N 1
ATOM 476 C CA . ALA A 1 68 ? -5.482 -7.240 11.534 1.00 95.69 68 ALA A CA 1
ATOM 477 C C . ALA A 1 68 ? -6.963 -7.252 11.103 1.00 95.69 68 ALA A C 1
ATOM 479 O O . ALA A 1 68 ? -7.865 -7.234 11.943 1.00 95.69 68 ALA A O 1
ATOM 480 N N . ALA A 1 69 ? -7.250 -7.338 9.799 1.00 94.69 69 ALA A N 1
ATOM 481 C CA . ALA A 1 69 ? -8.619 -7.476 9.305 1.00 94.69 69 ALA A CA 1
ATOM 482 C C . ALA A 1 69 ? -9.239 -8.833 9.691 1.00 94.69 69 ALA A C 1
ATOM 484 O O . ALA A 1 69 ? -10.421 -8.896 10.051 1.00 94.69 69 ALA A O 1
ATOM 485 N N . ALA A 1 70 ? -8.454 -9.914 9.650 1.00 95.19 70 ALA A N 1
ATOM 486 C CA . ALA A 1 70 ? -8.886 -11.232 10.105 1.00 95.19 70 ALA A CA 1
ATOM 487 C C . ALA A 1 70 ? -9.164 -11.242 11.618 1.00 95.19 70 ALA A C 1
ATOM 489 O O . ALA A 1 70 ? -10.204 -11.751 12.048 1.00 95.19 70 ALA A O 1
ATOM 490 N N . GLU A 1 71 ? -8.301 -10.608 12.414 1.00 95.38 71 GLU A N 1
ATOM 491 C CA . GLU A 1 71 ? -8.493 -10.435 13.858 1.00 95.38 71 GLU A CA 1
ATOM 492 C C . GLU A 1 71 ? -9.745 -9.615 14.180 1.00 95.38 71 GLU A C 1
ATOM 494 O O . GLU A 1 71 ? -10.531 -10.002 15.049 1.00 95.38 71 GLU A O 1
ATOM 499 N N . ALA A 1 72 ? -9.990 -8.528 13.442 1.00 94.50 72 ALA A N 1
ATOM 500 C CA . ALA A 1 72 ? -11.195 -7.718 13.594 1.00 94.50 72 ALA A CA 1
ATOM 501 C C . ALA A 1 72 ? -12.462 -8.544 13.352 1.00 94.50 72 ALA A C 1
ATOM 503 O O . ALA A 1 72 ? -13.428 -8.458 14.116 1.00 94.50 72 ALA A O 1
ATOM 504 N N . ARG A 1 73 ? -12.446 -9.391 12.317 1.00 93.12 73 ARG A N 1
ATOM 505 C CA . ARG A 1 73 ? -13.558 -10.289 11.993 1.00 93.12 73 ARG A CA 1
ATOM 506 C C . ARG A 1 73 ? -13.773 -11.351 13.071 1.00 93.12 73 ARG A C 1
ATOM 508 O O . ARG A 1 73 ? -14.922 -11.606 13.430 1.00 93.12 73 ARG A O 1
ATOM 515 N N . ALA A 1 74 ? -12.702 -11.950 13.588 1.00 95.25 74 ALA A N 1
ATOM 516 C CA . ALA A 1 74 ? -12.782 -12.937 14.664 1.00 95.25 74 ALA A CA 1
ATOM 517 C C . ALA A 1 74 ? -13.336 -12.312 15.957 1.00 95.25 74 ALA A C 1
ATOM 519 O O . ALA A 1 74 ? -14.305 -12.813 16.526 1.00 95.25 74 ALA A O 1
ATOM 520 N N . ALA A 1 75 ? -12.808 -11.153 16.362 1.00 94.06 75 ALA A N 1
ATOM 521 C CA . ALA A 1 75 ? -13.287 -10.423 17.532 1.00 94.06 75 ALA A CA 1
ATOM 522 C C . ALA A 1 75 ? -14.758 -9.990 17.390 1.00 94.06 75 ALA A C 1
ATOM 524 O O . ALA A 1 75 ? -15.525 -10.087 18.350 1.00 94.06 75 ALA A O 1
ATOM 525 N N . ALA A 1 76 ? -15.181 -9.573 16.191 1.00 90.75 76 ALA A N 1
ATOM 526 C CA . ALA A 1 76 ? -16.577 -9.238 15.917 1.00 90.75 76 ALA A CA 1
ATOM 527 C C . ALA A 1 76 ? -17.503 -10.463 16.027 1.00 90.75 76 ALA A C 1
ATOM 529 O O . ALA A 1 76 ? -18.605 -10.341 16.564 1.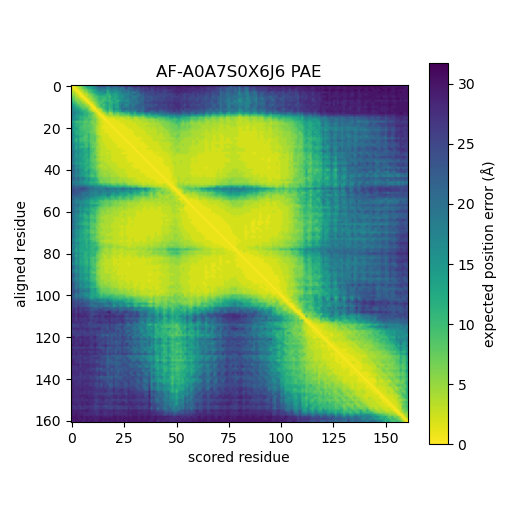00 90.75 76 ALA A O 1
ATOM 530 N N . ALA A 1 77 ? -17.058 -11.637 15.563 1.00 91.31 77 ALA A N 1
ATOM 531 C CA . ALA A 1 77 ? -17.814 -12.888 15.667 1.00 91.31 77 ALA A CA 1
ATOM 532 C C . ALA A 1 77 ? -17.990 -13.351 17.125 1.00 91.31 77 ALA A C 1
ATOM 534 O O . ALA A 1 77 ? -19.034 -13.893 17.478 1.00 91.31 77 ALA A O 1
ATOM 535 N N . GLU A 1 78 ? -17.004 -13.080 17.980 1.00 93.06 78 GLU A N 1
ATOM 536 C CA . GLU A 1 78 ? -17.051 -13.354 19.422 1.00 93.06 78 GLU A CA 1
ATOM 537 C C . GLU A 1 78 ? -17.818 -12.286 20.226 1.00 93.06 78 GLU A C 1
ATOM 539 O O . GLU A 1 78 ? -17.956 -12.402 21.443 1.00 93.06 78 GLU A O 1
ATOM 544 N N . GLY A 1 79 ? -18.306 -11.224 19.575 1.00 89.75 79 GLY A N 1
ATOM 545 C CA . GLY A 1 79 ? -18.998 -10.113 20.235 1.00 89.75 79 GLY A CA 1
ATOM 546 C C . GLY A 1 79 ? -18.077 -9.146 20.991 1.00 89.75 79 GLY A C 1
ATOM 547 O O . GLY A 1 79 ? -18.573 -8.261 21.688 1.00 89.75 79 GLY A O 1
ATOM 548 N N . ARG A 1 80 ? -16.751 -9.262 20.840 1.00 92.31 80 ARG A N 1
ATOM 549 C CA . ARG A 1 80 ? -15.751 -8.365 21.445 1.00 92.31 80 ARG A CA 1
ATOM 550 C C . ARG A 1 80 ? -15.590 -7.094 20.608 1.00 92.31 80 ARG A C 1
ATOM 552 O O . ARG A 1 80 ? -14.621 -6.943 19.865 1.00 92.31 80 ARG A O 1
ATOM 559 N N . LEU A 1 81 ? -16.555 -6.183 20.731 1.00 89.12 81 LEU A N 1
ATOM 560 C CA . LEU A 1 81 ? -16.655 -4.975 19.900 1.00 89.12 81 LEU A CA 1
ATOM 561 C C . LEU A 1 81 ? -15.435 -4.053 19.999 1.00 89.12 81 LEU A C 1
ATOM 563 O O . LEU A 1 81 ? -14.960 -3.583 18.970 1.00 89.12 81 LEU A O 1
ATOM 567 N N . ASP A 1 82 ? -14.889 -3.845 21.197 1.00 91.19 82 ASP A N 1
ATOM 568 C CA . ASP A 1 82 ? -13.721 -2.974 21.386 1.00 91.19 82 ASP A CA 1
ATOM 569 C C . ASP A 1 82 ? -12.480 -3.528 20.680 1.00 91.19 82 ASP A C 1
ATOM 571 O O . ASP A 1 82 ? -11.785 -2.812 19.959 1.00 91.19 82 ASP A O 1
ATOM 575 N N . ALA A 1 83 ? -12.229 -4.832 20.833 1.00 93.69 83 ALA A N 1
ATOM 576 C CA . ALA A 1 83 ? -11.118 -5.504 20.168 1.00 93.69 83 ALA A CA 1
ATOM 577 C C . ALA A 1 83 ? -11.296 -5.492 18.643 1.00 93.69 83 ALA A C 1
ATOM 579 O O . ALA A 1 83 ? -10.340 -5.229 17.916 1.00 93.69 83 ALA A O 1
ATOM 580 N N . ALA A 1 84 ? -12.525 -5.707 18.164 1.00 94.19 84 ALA A N 1
ATOM 581 C CA . ALA A 1 84 ? -12.845 -5.628 16.745 1.00 94.19 84 ALA A CA 1
ATOM 582 C C . ALA A 1 84 ? -12.594 -4.221 16.183 1.00 94.19 84 ALA A C 1
ATOM 584 O O . ALA A 1 84 ? -11.996 -4.087 15.118 1.00 94.19 84 ALA A O 1
ATOM 585 N N . ALA A 1 85 ? -12.987 -3.175 16.913 1.00 93.50 85 ALA A N 1
ATOM 586 C CA . ALA A 1 85 ? -12.784 -1.787 16.510 1.00 93.50 85 ALA A CA 1
ATOM 587 C C . ALA A 1 85 ? -11.299 -1.406 16.454 1.00 93.50 85 ALA A C 1
ATOM 589 O O . ALA A 1 85 ? -10.865 -0.744 15.507 1.00 93.50 85 ALA A O 1
ATOM 590 N N . VAL A 1 86 ? -10.511 -1.837 17.445 1.00 95.62 86 VAL A N 1
ATOM 591 C CA . VAL A 1 86 ? -9.059 -1.606 17.479 1.00 95.62 86 VAL A CA 1
ATOM 592 C C . VAL A 1 86 ? -8.374 -2.320 16.316 1.00 95.62 86 VAL A C 1
ATOM 594 O O . VAL A 1 86 ? -7.609 -1.687 15.588 1.00 95.62 86 VAL A O 1
ATOM 597 N N . ALA A 1 87 ? -8.693 -3.595 16.089 1.00 95.25 87 ALA A N 1
ATOM 598 C CA . ALA A 1 87 ? -8.122 -4.374 14.996 1.00 95.25 87 ALA A CA 1
ATOM 599 C C . ALA A 1 87 ? -8.543 -3.832 13.616 1.00 95.25 87 ALA A C 1
ATOM 601 O O . ALA A 1 87 ? -7.706 -3.691 12.729 1.00 95.25 87 ALA A O 1
ATOM 602 N N . ALA A 1 88 ? -9.804 -3.418 13.441 1.00 94.69 88 ALA A N 1
ATOM 603 C CA . ALA A 1 88 ? -10.274 -2.804 12.195 1.00 94.69 88 ALA A CA 1
ATOM 604 C C . ALA A 1 88 ? -9.553 -1.482 11.902 1.00 94.69 88 ALA A C 1
ATOM 606 O O . ALA A 1 88 ? -9.205 -1.197 10.756 1.00 94.69 88 ALA A O 1
ATOM 607 N N . ARG A 1 89 ? -9.291 -0.678 12.940 1.00 94.94 89 ARG A N 1
ATOM 608 C CA . ARG A 1 89 ? -8.499 0.547 12.807 1.00 94.94 89 ARG A CA 1
ATOM 609 C C . ARG A 1 89 ? -7.045 0.241 12.448 1.00 94.94 89 ARG A C 1
ATOM 611 O O . ARG A 1 89 ? -6.504 0.918 11.580 1.00 94.94 89 ARG A O 1
ATOM 618 N N . ALA A 1 90 ? -6.431 -0.751 13.089 1.00 95.44 90 ALA A N 1
ATOM 619 C CA . ALA A 1 90 ? -5.070 -1.180 12.775 1.00 95.44 90 ALA A CA 1
ATOM 620 C C . ALA A 1 90 ? -4.960 -1.659 11.319 1.00 95.44 90 ALA A C 1
ATOM 622 O O . ALA A 1 90 ? -4.072 -1.209 10.600 1.00 95.44 90 ALA A O 1
ATOM 623 N N . ALA A 1 91 ? -5.923 -2.464 10.859 1.00 95.56 91 ALA A N 1
ATOM 624 C CA . ALA A 1 91 ? -6.003 -2.922 9.475 1.00 95.56 91 ALA A CA 1
ATOM 625 C C . ALA A 1 91 ? -6.095 -1.758 8.482 1.00 95.56 91 ALA A C 1
ATOM 627 O O . ALA A 1 91 ? -5.395 -1.742 7.475 1.00 95.56 91 ALA A O 1
ATOM 628 N N . HIS A 1 92 ? -6.936 -0.763 8.776 1.00 94.06 92 HIS A N 1
ATOM 629 C CA . HIS A 1 92 ? -7.084 0.413 7.924 1.00 94.06 92 HIS A CA 1
ATOM 630 C C . HIS A 1 92 ? -5.792 1.234 7.838 1.00 94.06 92 HIS A C 1
ATOM 632 O O . HIS A 1 92 ? -5.368 1.573 6.737 1.00 94.06 92 HIS A O 1
ATOM 638 N N . VAL A 1 93 ? -5.133 1.486 8.973 1.00 94.31 93 VAL A N 1
ATOM 639 C CA . VAL A 1 93 ? -3.864 2.230 9.012 1.00 94.31 93 VAL A CA 1
ATOM 640 C C . VAL A 1 93 ? -2.757 1.487 8.261 1.00 94.31 93 VAL A C 1
ATOM 642 O O . VAL A 1 93 ? -2.046 2.110 7.480 1.00 94.31 93 VAL A O 1
ATOM 645 N N . ALA A 1 94 ? -2.635 0.170 8.451 1.00 93.12 94 ALA A N 1
ATOM 646 C CA . ALA A 1 94 ? -1.646 -0.648 7.747 1.00 93.12 94 ALA A CA 1
ATOM 647 C C . ALA A 1 94 ? -1.913 -0.707 6.229 1.00 93.12 94 ALA A C 1
ATOM 649 O O . ALA A 1 94 ? -0.990 -0.619 5.417 1.00 93.12 94 ALA A O 1
ATOM 650 N N . ALA A 1 95 ? -3.186 -0.784 5.823 1.00 93.81 95 ALA A N 1
ATOM 651 C CA . ALA A 1 95 ? -3.573 -0.747 4.414 1.00 93.81 95 ALA A CA 1
ATOM 652 C C . ALA A 1 95 ? -3.250 0.609 3.763 1.00 93.81 95 ALA A C 1
ATOM 654 O O . ALA A 1 95 ? -2.768 0.653 2.630 1.00 93.81 95 ALA A O 1
ATOM 655 N N . GLU A 1 96 ? -3.490 1.719 4.465 1.00 91.75 96 GLU A N 1
ATOM 656 C CA . GLU A 1 96 ? -3.120 3.052 3.983 1.00 91.75 96 GLU A CA 1
ATOM 657 C C . GLU A 1 96 ? -1.602 3.245 3.936 1.00 91.75 96 GLU A C 1
ATOM 659 O O . GLU A 1 96 ? -1.096 3.766 2.944 1.00 91.75 96 GLU A O 1
ATOM 664 N N . SER A 1 97 ? -0.853 2.792 4.948 1.00 89.06 97 SER A N 1
ATOM 665 C CA . SER A 1 97 ? 0.612 2.896 4.930 1.00 89.06 97 SER A CA 1
ATOM 666 C C . SER A 1 97 ? 1.231 2.090 3.791 1.00 89.06 97 SER A C 1
ATOM 668 O O . SER A 1 97 ? 2.207 2.539 3.192 1.00 89.06 97 SER A O 1
ATOM 670 N N . ALA A 1 98 ? 0.642 0.938 3.457 1.00 88.75 98 ALA A N 1
ATOM 671 C CA . ALA A 1 98 ? 1.005 0.177 2.271 1.00 88.75 98 ALA A CA 1
ATOM 672 C C . ALA A 1 98 ? 0.713 0.983 0.992 1.00 88.75 98 ALA A C 1
ATOM 674 O O . ALA A 1 98 ? 1.608 1.192 0.183 1.00 88.75 98 ALA A O 1
ATOM 675 N N . PHE A 1 99 ? -0.507 1.500 0.820 1.00 86.69 99 PHE A N 1
ATOM 676 C CA . PHE A 1 99 ? -0.896 2.240 -0.388 1.00 86.69 99 PHE A CA 1
ATOM 677 C C . PHE A 1 99 ? -0.078 3.522 -0.623 1.00 86.69 99 PHE A C 1
ATOM 679 O O . PHE A 1 99 ? 0.289 3.823 -1.758 1.00 86.69 99 PHE A O 1
ATOM 686 N N . PHE A 1 100 ? 0.239 4.258 0.443 1.00 84.75 100 PHE A N 1
ATOM 687 C CA . PHE A 1 100 ? 1.003 5.508 0.382 1.00 84.75 100 PHE A CA 1
ATOM 688 C C . PHE A 1 100 ? 2.518 5.314 0.559 1.00 84.75 100 PHE A C 1
ATOM 690 O O . PHE A 1 100 ? 3.233 6.282 0.832 1.00 84.75 100 PHE A O 1
ATOM 697 N N . HIS A 1 101 ? 3.034 4.091 0.395 1.00 83.19 101 HIS A N 1
ATOM 698 C CA . HIS A 1 101 ? 4.472 3.849 0.469 1.00 83.19 101 HIS A CA 1
ATOM 699 C C . HIS A 1 101 ? 5.209 4.644 -0.631 1.00 83.19 101 HIS A C 1
ATOM 701 O O . HIS A 1 101 ? 4.776 4.632 -1.791 1.00 83.19 101 HIS A O 1
ATOM 707 N N . PRO A 1 102 ? 6.336 5.317 -0.317 1.00 79.38 102 PRO A N 1
ATOM 708 C CA . PRO A 1 102 ? 7.061 6.158 -1.274 1.00 79.38 102 PRO A CA 1
ATOM 709 C C . PRO A 1 102 ? 7.483 5.416 -2.546 1.00 79.38 102 PRO A C 1
ATOM 711 O O . PRO A 1 102 ? 7.587 6.040 -3.594 1.00 79.38 102 PRO A O 1
ATOM 714 N N . ASP A 1 103 ? 7.679 4.100 -2.481 1.00 74.75 103 ASP A N 1
ATOM 715 C CA . ASP A 1 103 ? 8.066 3.280 -3.636 1.00 74.75 103 ASP A CA 1
ATOM 716 C C . ASP A 1 103 ? 6.938 3.093 -4.663 1.00 74.75 103 ASP A C 1
ATOM 718 O O . ASP A 1 103 ? 7.192 3.103 -5.864 1.00 74.75 103 ASP A O 1
ATOM 722 N N . ILE A 1 104 ? 5.680 2.985 -4.223 1.00 73.25 104 ILE A N 1
ATOM 723 C CA . ILE A 1 104 ? 4.533 2.953 -5.149 1.00 73.25 104 ILE A CA 1
ATOM 724 C C . ILE A 1 104 ? 4.399 4.314 -5.827 1.00 73.25 104 ILE A C 1
ATOM 726 O O . ILE A 1 104 ? 4.202 4.406 -7.040 1.00 73.25 104 ILE A O 1
ATOM 730 N N . LEU A 1 105 ? 4.542 5.384 -5.043 1.00 68.75 105 LEU A N 1
ATOM 731 C CA . LEU A 1 105 ? 4.484 6.747 -5.553 1.00 68.75 105 LEU A CA 1
ATOM 732 C C . LEU A 1 105 ? 5.654 7.028 -6.504 1.00 68.75 105 LEU A C 1
ATOM 734 O O . LEU A 1 105 ? 5.454 7.651 -7.540 1.00 68.75 105 LEU A O 1
ATOM 738 N N . SER A 1 106 ? 6.860 6.538 -6.219 1.00 63.06 106 SER A N 1
ATOM 739 C CA . SER A 1 106 ? 8.037 6.789 -7.055 1.00 63.06 106 SER A CA 1
ATOM 740 C C . SER A 1 106 ? 7.930 6.141 -8.434 1.00 63.06 106 SER A C 1
ATOM 742 O O . SER A 1 106 ? 8.376 6.745 -9.405 1.00 63.06 106 SER A O 1
ATOM 744 N N . LEU A 1 107 ? 7.276 4.983 -8.560 1.00 60.47 107 LEU A N 1
ATOM 745 C CA . LEU A 1 107 ? 7.021 4.354 -9.858 1.00 60.47 107 LEU A CA 1
ATOM 746 C C . LEU A 1 107 ? 5.952 5.092 -10.674 1.00 60.47 107 LEU A C 1
ATOM 748 O O . LEU A 1 107 ? 6.090 5.213 -11.890 1.0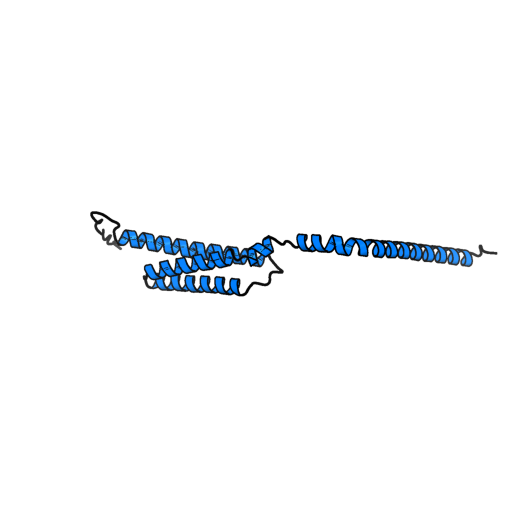0 60.47 107 LEU A O 1
ATOM 752 N N . LEU A 1 108 ? 4.940 5.660 -10.012 1.00 60.91 108 LEU A N 1
ATOM 753 C CA . LEU A 1 108 ? 4.011 6.612 -10.636 1.00 60.91 108 LEU A CA 1
ATOM 754 C C . LEU A 1 108 ? 4.724 7.915 -11.058 1.00 60.91 108 LEU A C 1
ATOM 756 O O . LEU A 1 108 ? 4.326 8.539 -12.040 1.00 60.91 108 LEU A O 1
ATOM 760 N N . TYR A 1 109 ? 5.782 8.315 -10.341 1.00 55.62 109 TYR A N 1
ATOM 761 C CA . TYR A 1 109 ? 6.564 9.534 -10.596 1.00 55.62 109 TYR A CA 1
ATOM 762 C C . TYR A 1 109 ? 7.776 9.349 -11.524 1.00 55.62 109 TYR A C 1
ATOM 764 O O . TYR A 1 109 ? 8.288 10.351 -12.026 1.00 55.62 109 TYR A O 1
ATOM 772 N N . PHE A 1 110 ? 8.201 8.116 -11.822 1.00 56.59 110 PHE A N 1
ATOM 773 C CA . PHE A 1 110 ? 9.227 7.810 -12.828 1.00 56.59 110 PHE A CA 1
ATOM 774 C C . PHE A 1 110 ? 8.711 6.896 -13.955 1.00 56.59 110 PHE A C 1
ATOM 776 O O . PHE A 1 110 ? 9.194 5.772 -14.121 1.00 56.59 110 PHE A O 1
ATOM 783 N N . PRO A 1 111 ? 7.775 7.385 -14.789 1.00 63.84 111 PRO A N 1
ATOM 784 C CA . PRO A 1 111 ? 7.441 6.782 -16.065 1.00 63.84 111 PRO A CA 1
ATOM 785 C C . PRO A 1 111 ? 8.687 6.440 -16.899 1.00 63.84 111 PRO A C 1
ATOM 787 O O . PRO A 1 111 ? 9.718 7.121 -16.845 1.00 63.84 111 PRO A O 1
ATOM 790 N N . SER A 1 112 ? 8.582 5.384 -17.709 1.00 62.47 112 SER A N 1
ATOM 791 C CA . SER A 1 112 ? 9.602 4.941 -18.678 1.00 62.47 112 SER A CA 1
ATOM 792 C C . SER A 1 112 ? 10.135 6.069 -19.582 1.00 62.47 112 SER A C 1
ATOM 794 O O . SER A 1 112 ? 11.284 6.057 -20.031 1.00 62.47 112 SER A O 1
ATOM 796 N N . GLU A 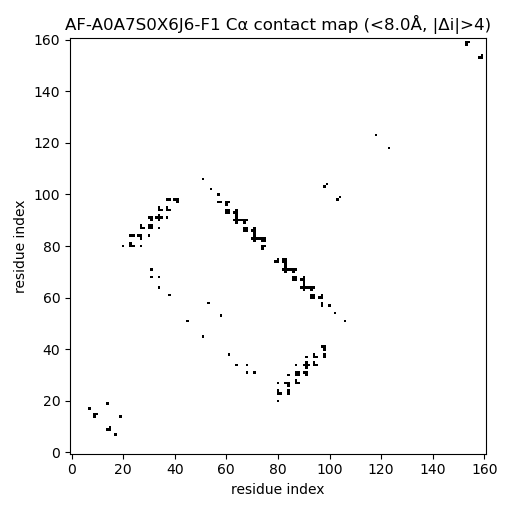1 113 ? 9.321 7.099 -19.758 1.00 66.50 113 GLU A N 1
ATOM 797 C CA . GLU A 1 113 ? 9.545 8.357 -20.444 1.00 66.50 113 GLU A CA 1
ATOM 798 C C . GLU A 1 113 ? 10.750 9.116 -19.864 1.00 66.50 113 GLU A C 1
ATOM 800 O O . GLU A 1 113 ? 11.527 9.707 -20.617 1.00 66.50 113 GLU A O 1
ATOM 805 N N . TYR A 1 114 ? 10.988 9.032 -18.551 1.00 66.56 114 TYR A N 1
ATOM 806 C CA . TYR A 1 114 ? 12.162 9.634 -17.914 1.00 66.56 114 TYR A CA 1
ATOM 807 C C . TYR A 1 114 ? 13.444 8.834 -18.166 1.00 66.56 114 TYR A C 1
ATOM 809 O O . TYR A 1 114 ? 14.502 9.436 -18.355 1.00 66.56 114 TYR A O 1
ATOM 817 N N . LYS A 1 115 ? 13.371 7.496 -18.269 1.00 69.31 115 LYS A N 1
ATOM 818 C CA . LYS A 1 115 ? 14.521 6.690 -18.724 1.00 69.31 115 LYS A CA 1
ATOM 819 C C . LYS A 1 115 ? 14.887 7.079 -20.157 1.00 69.31 115 LYS A C 1
ATOM 821 O O . LYS A 1 115 ? 16.056 7.326 -20.451 1.00 69.31 115 LYS A O 1
ATOM 826 N N . MET A 1 116 ? 13.895 7.221 -21.037 1.00 74.00 116 MET A N 1
ATOM 827 C CA . MET A 1 116 ? 14.124 7.683 -22.409 1.00 74.00 116 MET A CA 1
ATOM 828 C C . MET A 1 116 ? 14.718 9.096 -22.459 1.00 74.00 116 MET A C 1
ATOM 830 O O . MET A 1 116 ? 15.647 9.327 -23.230 1.00 74.00 116 MET A O 1
ATOM 834 N N . ALA A 1 117 ? 14.261 10.021 -21.612 1.00 81.00 117 ALA A N 1
AT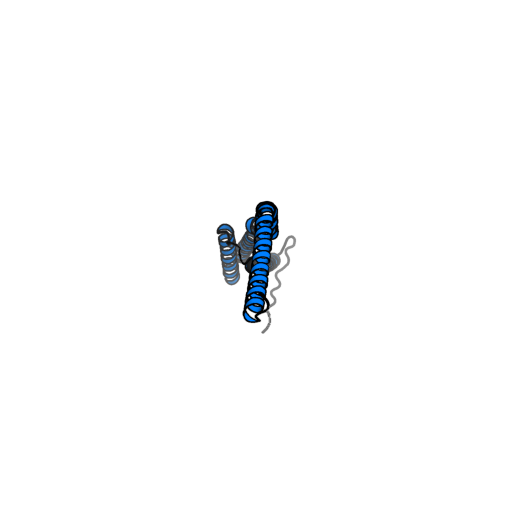OM 835 C CA . ALA A 1 117 ? 14.803 11.379 -21.547 1.00 81.00 117 ALA A CA 1
ATOM 836 C C . ALA A 1 117 ? 16.289 11.429 -21.140 1.00 81.00 117 ALA A C 1
ATOM 838 O O . ALA A 1 117 ? 17.013 12.305 -21.606 1.00 81.00 117 ALA A O 1
ATOM 839 N N . VAL A 1 118 ? 16.764 10.482 -20.323 1.00 80.31 118 VAL A N 1
ATOM 840 C CA . VAL A 1 118 ? 18.190 10.358 -19.966 1.00 80.31 118 VAL A C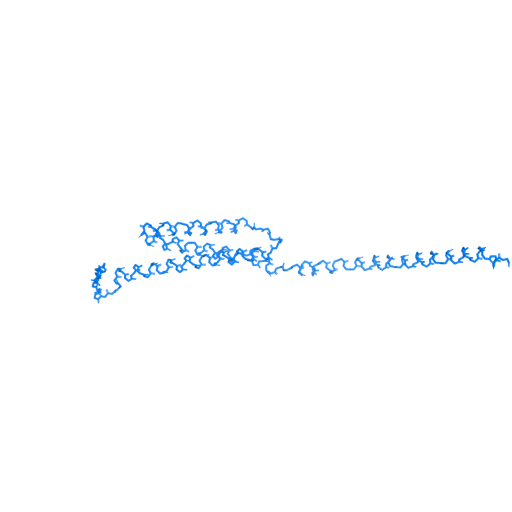A 1
ATOM 841 C C . VAL A 1 118 ? 18.997 9.697 -21.091 1.00 80.31 118 VAL A C 1
ATOM 843 O O . VAL A 1 118 ? 20.107 10.131 -21.399 1.00 80.31 118 VAL A O 1
ATOM 846 N N . TYR A 1 119 ? 18.449 8.665 -21.739 1.00 85.19 119 TYR A N 1
ATOM 847 C CA . TYR A 1 119 ? 19.179 7.880 -22.739 1.00 85.19 119 TYR A CA 1
ATOM 848 C C . TYR A 1 119 ? 19.215 8.504 -24.136 1.00 85.19 119 TYR A C 1
ATOM 850 O O . TYR A 1 119 ? 20.217 8.350 -24.837 1.00 85.19 119 TYR A O 1
ATOM 858 N N . ILE A 1 120 ? 18.169 9.221 -24.553 1.00 89.69 120 ILE A N 1
ATOM 859 C CA . ILE A 1 120 ? 18.110 9.835 -25.886 1.00 89.69 120 ILE A CA 1
ATOM 860 C C . ILE A 1 120 ? 19.277 10.818 -26.097 1.00 89.69 120 ILE A C 1
ATOM 862 O O . ILE A 1 120 ? 20.001 10.632 -27.071 1.00 89.69 120 ILE A O 1
ATOM 866 N N . PRO A 1 121 ? 19.559 11.801 -25.216 1.00 89.56 121 PRO A N 1
ATOM 867 C CA . PRO A 1 121 ? 20.692 12.711 -25.405 1.00 89.56 121 PRO A CA 1
ATOM 868 C C . PRO A 1 121 ? 22.055 12.008 -25.430 1.00 89.56 121 PRO A C 1
ATOM 870 O O . PRO A 1 121 ? 22.962 12.476 -26.114 1.00 89.56 121 PRO A O 1
ATOM 873 N N . LEU A 1 122 ? 22.201 10.888 -24.712 1.00 86.31 122 LEU A N 1
ATOM 874 C CA . LEU A 1 122 ? 23.452 10.131 -24.644 1.00 86.31 122 LEU A CA 1
ATOM 875 C C . LEU A 1 122 ? 23.698 9.307 -25.914 1.00 86.31 122 LEU A C 1
ATOM 877 O O . LEU A 1 122 ? 24.798 9.320 -26.461 1.00 86.31 122 LEU A O 1
ATOM 881 N N . PHE A 1 123 ? 22.682 8.584 -26.385 1.00 88.44 123 PHE A N 1
ATOM 882 C CA . PHE A 1 123 ? 22.840 7.613 -27.467 1.00 88.44 123 PHE A CA 1
ATOM 883 C C . PHE A 1 123 ? 22.495 8.166 -28.849 1.00 88.44 123 PHE A C 1
ATOM 885 O O . PHE A 1 123 ? 23.055 7.699 -29.842 1.00 88.44 123 PHE A O 1
ATOM 892 N N . LEU A 1 124 ? 21.613 9.166 -28.949 1.00 91.25 124 LEU A N 1
ATOM 893 C CA . LEU A 1 124 ? 21.203 9.737 -30.234 1.00 91.25 124 LEU A CA 1
ATOM 894 C C . LEU A 1 124 ? 22.385 10.310 -31.041 1.00 91.25 124 LEU A C 1
ATOM 896 O O . LEU A 1 124 ? 22.453 10.011 -32.236 1.00 91.25 124 LEU A O 1
ATOM 900 N N . PRO A 1 125 ? 23.352 11.042 -30.443 1.00 92.81 125 PRO A N 1
ATOM 901 C CA . PRO A 1 125 ? 24.508 11.555 -31.179 1.00 92.81 125 PRO A CA 1
ATOM 902 C C . PRO A 1 125 ? 25.408 10.452 -31.741 1.00 92.81 125 PRO A C 1
ATOM 904 O O . PRO A 1 125 ? 25.995 10.630 -32.804 1.00 92.81 125 PRO A O 1
ATOM 907 N N . THR A 1 126 ? 25.510 9.309 -31.058 1.00 91.75 126 THR A N 1
ATOM 908 C CA . THR A 1 126 ? 26.329 8.169 -31.499 1.00 91.75 126 THR A CA 1
ATOM 909 C C . THR A 1 126 ? 25.597 7.298 -32.521 1.00 91.75 126 THR A C 1
ATOM 911 O O . THR A 1 126 ? 26.207 6.821 -33.476 1.00 91.75 126 THR A O 1
ATOM 914 N N . LEU A 1 127 ? 24.282 7.118 -32.371 1.00 93.44 127 LEU A N 1
ATOM 915 C CA . LEU A 1 127 ? 23.464 6.315 -33.285 1.00 93.44 127 LEU A CA 1
ATOM 916 C C . LEU A 1 127 ? 23.295 6.981 -34.659 1.00 93.44 127 LEU A C 1
ATOM 918 O O . LEU A 1 127 ? 23.319 6.291 -35.679 1.00 93.44 127 LEU A O 1
ATOM 922 N N . MET A 1 128 ? 23.171 8.311 -34.713 1.00 93.81 128 MET A N 1
ATOM 923 C CA . MET A 1 128 ? 22.989 9.067 -35.962 1.00 93.81 128 MET A CA 1
ATOM 924 C C . MET A 1 128 ? 24.068 8.792 -37.039 1.00 93.81 128 MET A C 1
ATOM 926 O O . MET A 1 128 ? 23.718 8.405 -38.161 1.00 93.81 128 MET A O 1
ATOM 930 N N . PRO A 1 129 ? 25.378 8.936 -36.754 1.00 93.25 129 PRO A N 1
ATOM 931 C CA . PRO A 1 129 ? 26.431 8.692 -37.741 1.00 93.25 129 PRO A CA 1
ATOM 932 C C . PRO A 1 129 ? 26.528 7.218 -38.158 1.00 93.25 129 PRO A C 1
ATOM 934 O O . PRO A 1 129 ? 26.792 6.932 -39.324 1.00 93.25 129 PRO A O 1
ATOM 937 N N . ILE A 1 130 ? 26.253 6.276 -37.251 1.00 94.69 130 ILE A N 1
ATOM 938 C CA . ILE A 1 130 ? 26.270 4.838 -37.564 1.00 94.69 130 ILE A CA 1
ATOM 939 C C . ILE A 1 130 ? 25.149 4.496 -38.551 1.00 94.69 130 ILE A C 1
ATOM 941 O O . ILE A 1 130 ? 25.391 3.854 -39.575 1.00 94.69 130 ILE A O 1
ATOM 945 N N . LEU A 1 131 ? 23.926 4.959 -38.276 1.00 95.12 131 LEU A N 1
ATOM 946 C CA . LEU A 1 131 ? 22.766 4.703 -39.132 1.00 95.12 131 LEU A CA 1
ATOM 947 C C . LEU A 1 131 ? 22.909 5.366 -40.502 1.00 95.12 131 LEU A C 1
ATOM 949 O O . LEU A 1 131 ? 22.576 4.759 -41.522 1.00 95.12 131 LEU A O 1
ATOM 953 N N . THR A 1 132 ? 23.423 6.596 -40.544 1.00 94.31 132 THR A N 1
ATOM 954 C CA . THR A 1 132 ? 23.673 7.276 -41.817 1.00 94.31 132 THR A CA 1
ATOM 955 C C . THR A 1 132 ? 24.751 6.549 -42.614 1.00 94.31 132 THR A C 1
ATOM 957 O O . THR A 1 132 ? 24.490 6.209 -43.767 1.00 94.31 132 THR A O 1
ATOM 960 N N . GLY A 1 133 ? 25.900 6.222 -42.013 1.00 95.06 133 GLY A N 1
ATOM 961 C CA . GLY A 1 133 ? 26.963 5.445 -42.661 1.00 95.06 133 GLY A CA 1
ATOM 962 C C . GLY A 1 133 ? 26.453 4.127 -43.248 1.00 95.06 133 GLY A C 1
ATOM 963 O O . GLY A 1 133 ? 26.624 3.869 -44.440 1.00 95.06 133 GLY A O 1
ATOM 964 N N . LEU A 1 134 ? 25.700 3.358 -42.458 1.00 95.62 134 LEU A N 1
ATOM 965 C CA . LEU A 1 134 ? 25.087 2.108 -42.908 1.00 95.62 134 LEU A CA 1
ATOM 966 C C . LEU A 1 134 ? 24.124 2.317 -44.091 1.00 95.62 134 LEU A C 1
ATOM 968 O O . LEU A 1 134 ? 24.123 1.535 -45.044 1.00 95.62 134 LEU A O 1
ATOM 972 N N . ALA A 1 135 ? 23.311 3.377 -44.064 1.00 95.00 135 ALA A N 1
ATOM 973 C CA . ALA A 1 135 ? 22.391 3.696 -45.153 1.00 95.00 135 ALA A CA 1
ATOM 974 C C . ALA A 1 135 ? 23.127 4.076 -46.451 1.00 95.00 135 ALA A C 1
ATOM 976 O O . ALA A 1 135 ? 22.691 3.696 -47.546 1.00 95.00 135 ALA A O 1
ATOM 977 N N . TRP A 1 136 ? 24.240 4.806 -46.346 1.00 95.19 136 TRP A N 1
ATOM 978 C CA . TRP A 1 136 ? 25.100 5.127 -47.485 1.00 95.19 136 TRP A CA 1
ATOM 979 C C . TRP A 1 136 ? 25.730 3.866 -48.074 1.00 95.19 136 TRP A C 1
ATOM 981 O O . TRP A 1 136 ? 25.585 3.628 -49.277 1.00 95.19 136 TRP A O 1
ATOM 991 N N . ASP A 1 137 ? 26.338 3.023 -47.243 1.00 93.88 137 ASP A N 1
ATOM 992 C CA . ASP A 1 137 ? 26.963 1.771 -47.676 1.00 93.88 137 ASP A CA 1
ATOM 993 C C . ASP A 1 137 ? 25.958 0.838 -48.349 1.00 93.88 137 ASP A C 1
ATOM 995 O O . ASP A 1 137 ? 26.230 0.294 -49.423 1.00 93.88 137 ASP A O 1
ATOM 999 N N . MET A 1 138 ? 24.748 0.728 -47.795 1.00 94.88 138 MET A N 1
ATOM 1000 C CA . MET A 1 138 ? 23.668 -0.049 -48.398 1.00 94.88 138 MET A CA 1
ATOM 1001 C C . MET A 1 138 ? 23.285 0.495 -49.782 1.00 94.88 138 MET A C 1
ATOM 1003 O O . MET A 1 138 ? 23.171 -0.266 -50.748 1.00 94.88 138 MET A O 1
ATOM 1007 N N . LYS A 1 139 ? 23.135 1.820 -49.927 1.00 92.88 139 LYS A N 1
ATOM 1008 C CA . LYS A 1 139 ? 22.857 2.450 -51.229 1.00 92.88 139 LYS A CA 1
ATOM 1009 C C . LYS A 1 139 ? 23.979 2.193 -52.230 1.00 92.88 139 LYS A C 1
ATOM 1011 O O . LYS A 1 139 ? 23.695 1.857 -53.384 1.00 92.88 139 LYS A O 1
ATOM 1016 N N . PHE A 1 140 ? 25.237 2.328 -51.817 1.00 92.94 140 PHE A N 1
ATOM 1017 C CA . PHE A 1 140 ? 26.387 2.053 -52.677 1.00 92.94 140 PHE A CA 1
ATOM 1018 C C . PHE A 1 140 ? 26.450 0.588 -53.087 1.00 92.94 140 PHE A C 1
ATOM 1020 O O . PHE A 1 140 ? 26.663 0.296 -54.265 1.00 92.94 140 PHE A O 1
ATOM 1027 N N . PHE A 1 141 ? 26.203 -0.331 -52.160 1.00 93.00 141 PHE A N 1
ATOM 1028 C CA . PHE A 1 141 ? 26.178 -1.760 -52.433 1.00 93.00 141 PHE A CA 1
ATOM 1029 C C . PHE A 1 141 ? 25.082 -2.121 -53.444 1.00 93.00 141 PHE A C 1
ATOM 1031 O O . PHE A 1 141 ? 25.352 -2.799 -54.440 1.00 93.00 141 PHE A O 1
ATOM 1038 N N . VAL A 1 142 ? 23.865 -1.596 -53.268 1.00 92.44 142 VAL A N 1
ATOM 1039 C CA . VAL A 1 142 ? 22.759 -1.800 -54.216 1.00 92.44 142 VAL A CA 1
ATOM 1040 C C . VAL A 1 142 ? 23.080 -1.197 -55.586 1.00 92.44 142 VAL A C 1
ATOM 1042 O O . VAL A 1 142 ? 22.875 -1.866 -56.602 1.00 92.44 142 VAL A O 1
ATOM 1045 N N . ARG A 1 143 ? 23.627 0.027 -55.650 1.00 90.69 143 ARG A N 1
ATOM 1046 C CA . ARG A 1 143 ? 24.046 0.644 -56.925 1.00 90.69 143 ARG A CA 1
ATOM 1047 C C . ARG A 1 143 ? 25.128 -0.182 -57.617 1.00 90.69 143 ARG A C 1
ATOM 1049 O O . ARG A 1 143 ? 24.984 -0.470 -58.801 1.00 90.69 143 ARG A O 1
ATOM 1056 N N . ARG A 1 144 ? 26.153 -0.637 -56.888 1.00 89.25 144 ARG A N 1
ATOM 1057 C CA . ARG A 1 144 ? 27.210 -1.512 -57.423 1.00 89.25 144 ARG A CA 1
ATOM 1058 C C . ARG A 1 144 ? 26.637 -2.811 -57.981 1.00 89.25 144 ARG A C 1
ATOM 1060 O O . ARG A 1 144 ? 27.002 -3.195 -59.088 1.00 89.25 144 ARG A O 1
ATOM 1067 N N . ARG A 1 145 ? 25.701 -3.457 -57.276 1.00 88.75 145 ARG A N 1
ATOM 1068 C CA . ARG A 1 145 ? 25.044 -4.680 -57.772 1.00 88.75 145 ARG A CA 1
ATOM 1069 C C . ARG A 1 145 ? 24.231 -4.429 -59.040 1.00 88.75 145 ARG A C 1
ATOM 1071 O O . ARG A 1 145 ? 24.299 -5.248 -59.952 1.00 88.75 145 ARG A O 1
ATOM 1078 N N . ARG A 1 146 ? 23.509 -3.306 -59.126 1.00 88.31 146 ARG A N 1
ATOM 1079 C CA . ARG A 1 146 ? 22.749 -2.928 -60.331 1.00 88.31 146 ARG A CA 1
ATOM 1080 C C . ARG A 1 146 ? 23.668 -2.643 -61.523 1.00 88.31 146 ARG A C 1
ATOM 1082 O O . ARG A 1 146 ? 23.425 -3.196 -62.588 1.00 88.31 146 ARG A O 1
ATOM 1089 N N . CYS A 1 147 ? 24.748 -1.880 -61.337 1.00 85.75 147 CYS A N 1
ATOM 1090 C CA . CYS A 1 147 ? 25.726 -1.611 -62.400 1.00 85.75 147 CYS A CA 1
ATOM 1091 C C . CYS A 1 147 ? 26.477 -2.877 -62.841 1.00 85.75 147 CYS A C 1
ATOM 1093 O O . CYS A 1 147 ? 26.718 -3.080 -64.027 1.00 85.75 147 CYS A O 1
ATOM 1095 N N . ALA A 1 148 ? 26.826 -3.766 -61.906 1.00 84.50 148 ALA A N 1
ATOM 1096 C CA . ALA A 1 148 ? 27.443 -5.047 -62.243 1.00 84.50 148 ALA A CA 1
ATOM 1097 C C . ALA A 1 148 ? 26.476 -5.961 -63.015 1.00 84.50 148 ALA A C 1
ATOM 1099 O O . ALA A 1 148 ? 26.894 -6.666 -63.930 1.00 84.50 148 ALA A O 1
ATOM 1100 N N . ALA A 1 149 ? 25.183 -5.944 -62.672 1.00 86.38 149 ALA A N 1
ATOM 1101 C CA . ALA A 1 149 ? 24.157 -6.674 -63.409 1.00 86.38 149 ALA A CA 1
ATOM 1102 C C . ALA A 1 149 ? 23.956 -6.109 -64.825 1.00 86.38 149 ALA A C 1
ATOM 1104 O O . ALA A 1 149 ? 23.907 -6.889 -65.774 1.00 86.38 149 ALA A O 1
ATOM 1105 N N . SER A 1 150 ? 23.910 -4.780 -64.988 1.00 83.00 150 SER A N 1
ATOM 1106 C CA . SER A 1 150 ? 23.776 -4.147 -66.306 1.00 83.00 150 SER A CA 1
ATOM 1107 C C . SER A 1 150 ? 25.013 -4.358 -67.182 1.00 83.00 150 SER A C 1
ATOM 1109 O O . SER A 1 150 ? 24.865 -4.669 -68.358 1.00 83.00 150 SER A O 1
ATOM 1111 N N . TYR A 1 151 ? 26.225 -4.279 -66.619 1.00 81.81 151 TYR A N 1
ATOM 1112 C CA . TYR A 1 151 ? 27.461 -4.587 -67.347 1.00 81.81 151 TYR A CA 1
ATOM 1113 C C . TYR A 1 151 ? 27.496 -6.047 -67.820 1.00 81.81 151 TYR A C 1
ATOM 1115 O O . TYR A 1 151 ? 27.775 -6.308 -68.984 1.00 81.81 151 TYR A O 1
ATOM 1123 N N . ARG A 1 152 ? 27.133 -7.005 -66.953 1.00 80.75 152 ARG A N 1
ATOM 1124 C CA . ARG A 1 152 ? 27.030 -8.431 -67.326 1.00 80.75 152 ARG A CA 1
ATOM 1125 C C . ARG A 1 152 ? 25.959 -8.701 -68.386 1.00 80.75 152 ARG A C 1
ATOM 1127 O O . ARG A 1 152 ? 26.103 -9.639 -69.164 1.00 80.75 152 ARG A O 1
ATOM 1134 N N . ALA A 1 153 ? 24.877 -7.925 -68.394 1.00 81.69 153 ALA A N 1
ATOM 1135 C CA . ALA A 1 153 ? 23.853 -8.012 -69.428 1.00 81.69 153 ALA A CA 1
ATOM 1136 C C . ALA A 1 153 ? 24.363 -7.456 -70.769 1.00 81.69 153 ALA A C 1
ATOM 1138 O O . ALA A 1 153 ? 24.164 -8.095 -71.797 1.00 81.69 153 ALA A O 1
ATOM 1139 N N . ALA A 1 154 ? 25.079 -6.327 -70.750 1.00 79.75 154 ALA A N 1
ATOM 1140 C CA . ALA A 1 154 ? 25.669 -5.717 -71.942 1.00 79.75 154 ALA A CA 1
ATOM 1141 C C . ALA A 1 154 ? 26.762 -6.594 -72.581 1.00 79.75 154 ALA A C 1
ATOM 1143 O O . ALA A 1 154 ? 26.768 -6.764 -73.798 1.00 79.75 154 ALA A O 1
ATOM 1144 N N . THR A 1 155 ? 27.632 -7.222 -71.778 1.00 78.06 155 THR A N 1
ATOM 1145 C CA . THR A 1 155 ? 28.654 -8.152 -72.294 1.00 78.06 155 THR A CA 1
ATOM 1146 C C . THR A 1 155 ? 28.049 -9.440 -72.852 1.00 78.06 155 THR A C 1
ATOM 1148 O O . THR A 1 155 ? 28.532 -9.950 -73.857 1.00 78.06 155 THR A O 1
ATOM 1151 N N . ARG A 1 156 ? 26.954 -9.954 -72.271 1.00 73.50 156 ARG A N 1
ATOM 1152 C CA . ARG A 1 156 ? 26.203 -11.085 -72.853 1.00 73.50 156 ARG A CA 1
ATOM 1153 C C . ARG A 1 156 ? 25.470 -10.735 -74.151 1.00 73.50 156 ARG A C 1
ATOM 1155 O O . ARG A 1 156 ? 25.207 -11.639 -74.933 1.00 73.50 156 ARG A O 1
ATOM 1162 N N . ALA A 1 157 ? 25.128 -9.467 -74.367 1.00 75.12 157 ALA A N 1
ATOM 1163 C CA . ALA A 1 157 ? 24.413 -9.000 -75.554 1.00 75.12 157 ALA A CA 1
ATOM 1164 C C . ALA A 1 157 ? 25.336 -8.654 -76.741 1.00 75.12 157 ALA A C 1
ATOM 1166 O O . ALA A 1 157 ? 24.839 -8.201 -77.766 1.00 75.12 157 ALA A O 1
ATOM 1167 N N . GLY A 1 158 ? 26.657 -8.849 -76.617 1.00 66.06 158 GLY A N 1
ATOM 1168 C CA . GLY A 1 158 ? 27.619 -8.603 -77.702 1.00 66.06 158 GLY A CA 1
ATOM 1169 C C . GLY A 1 158 ? 27.830 -7.124 -78.051 1.00 66.06 158 GLY A C 1
ATOM 1170 O O . GLY A 1 158 ? 28.349 -6.825 -79.115 1.00 66.06 158 GLY A O 1
ATOM 1171 N N . ALA A 1 159 ? 27.429 -6.192 -77.178 1.00 59.28 159 ALA A N 1
ATOM 1172 C CA . ALA A 1 159 ? 27.486 -4.747 -77.435 1.00 59.28 159 ALA A CA 1
ATOM 1173 C C . ALA A 1 159 ? 28.818 -4.083 -77.021 1.00 59.28 159 ALA A C 1
ATOM 1175 O O . ALA A 1 159 ? 28.887 -2.861 -76.913 1.00 59.28 159 ALA A O 1
ATOM 1176 N N . VAL A 1 160 ? 29.848 -4.879 -76.718 1.00 55.62 160 VAL A N 1
ATOM 1177 C CA . VAL A 1 160 ? 31.175 -4.401 -76.306 1.00 55.62 160 VAL A CA 1
ATOM 1178 C C . VAL A 1 160 ? 32.227 -5.072 -77.192 1.00 55.62 160 VAL A C 1
ATOM 1180 O O . VAL A 1 160 ? 32.923 -5.981 -76.750 1.00 55.62 160 VAL A O 1
ATOM 1183 N N . GLU A 1 161 ? 32.284 -4.636 -78.447 1.00 48.25 161 GLU A N 1
ATOM 1184 C CA . GLU A 1 161 ? 33.479 -4.641 -79.304 1.00 48.25 161 GLU A CA 1
ATOM 1185 C C . GLU A 1 161 ? 33.617 -3.252 -79.933 1.00 48.25 161 GLU A C 1
ATOM 1187 O O . GLU A 1 161 ? 32.581 -2.705 -80.380 1.00 48.25 161 GLU A O 1
#